Protein AF-A0AA50HL61-F1 (afdb_monomer_lite)

Structure (mmCIF, N/CA/C/O backbone):
data_AF-A0AA50HL61-F1
#
_entry.id   AF-A0AA50HL61-F1
#
loop_
_atom_site.group_PDB
_atom_site.id
_atom_site.type_symbol
_atom_site.label_atom_id
_atom_site.label_alt_id
_atom_site.la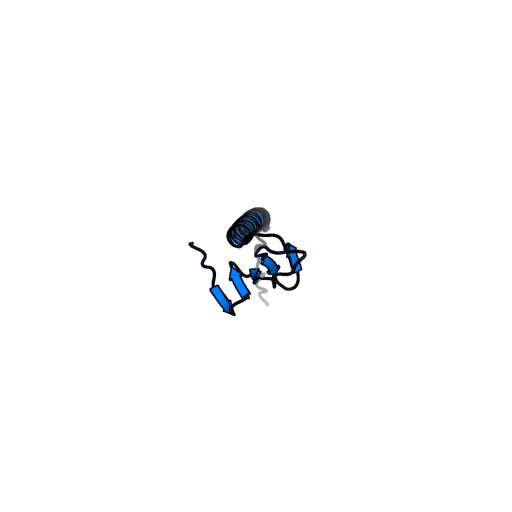bel_comp_id
_atom_site.label_asym_id
_atom_site.label_entity_id
_atom_site.label_seq_id
_atom_site.pdbx_PDB_ins_code
_atom_site.Cartn_x
_atom_site.Cartn_y
_atom_site.Cartn_z
_atom_site.occupancy
_atom_site.B_iso_or_equiv
_atom_site.auth_seq_id
_atom_site.auth_comp_id
_atom_site.auth_asym_id
_atom_site.auth_atom_id
_atom_site.pdbx_PDB_model_num
ATOM 1 N N . MET A 1 1 ? -2.575 -4.985 18.460 1.00 56.47 1 MET A N 1
ATOM 2 C CA . MET A 1 1 ? -2.684 -6.173 17.585 1.00 56.47 1 MET A CA 1
ATOM 3 C C . MET A 1 1 ? -1.590 -6.118 16.531 1.00 56.47 1 MET A C 1
ATOM 5 O O . MET A 1 1 ? -1.378 -5.049 15.964 1.00 56.47 1 MET A O 1
ATOM 9 N N . SER A 1 2 ? -0.876 -7.218 16.295 1.00 76.88 2 SER A N 1
ATOM 10 C CA . SER A 1 2 ? 0.063 -7.339 15.174 1.00 76.88 2 SER A CA 1
ATOM 11 C C . SER A 1 2 ? -0.722 -7.555 13.880 1.00 76.88 2 SER A C 1
ATOM 13 O O . SER A 1 2 ? -1.644 -8.363 13.838 1.00 76.88 2 SER A O 1
ATOM 15 N N . HIS A 1 3 ? -0.383 -6.808 12.831 1.00 88.69 3 HIS A N 1
ATOM 16 C CA . HIS A 1 3 ? -1.010 -6.957 11.519 1.00 88.69 3 HIS A CA 1
ATOM 17 C C . HIS A 1 3 ? -0.051 -7.715 10.611 1.00 88.69 3 HIS A C 1
ATOM 19 O O . HIS A 1 3 ? 1.148 -7.437 10.603 1.00 88.69 3 HIS A O 1
ATOM 25 N N . GLN A 1 4 ? -0.573 -8.680 9.860 1.00 91.69 4 GLN A N 1
ATOM 26 C CA . GLN A 1 4 ? 0.219 -9.515 8.966 1.00 91.69 4 GLN A CA 1
ATOM 27 C C . GLN A 1 4 ? -0.161 -9.244 7.513 1.00 91.69 4 GLN A C 1
ATOM 29 O O . GLN A 1 4 ? -1.326 -9.015 7.188 1.00 91.69 4 GLN A O 1
ATOM 34 N N . ILE A 1 5 ? 0.839 -9.282 6.636 1.00 93.50 5 ILE A N 1
ATOM 35 C CA . ILE A 1 5 ? 0.623 -9.270 5.193 1.00 93.50 5 ILE A CA 1
ATOM 36 C C . ILE A 1 5 ? 0.192 -10.672 4.765 1.00 93.50 5 ILE A C 1
ATOM 38 O O . ILE A 1 5 ? 0.914 -11.643 4.995 1.00 93.50 5 ILE A O 1
ATOM 42 N N . VAL A 1 6 ? -0.957 -10.767 4.103 1.00 94.88 6 VAL A N 1
ATOM 43 C CA . VAL A 1 6 ? -1.478 -12.019 3.549 1.00 94.88 6 VAL A CA 1
ATOM 44 C C . VAL A 1 6 ? -1.229 -12.022 2.046 1.00 94.88 6 VAL A C 1
ATOM 46 O O . VAL A 1 6 ? -1.689 -11.131 1.339 1.00 94.88 6 VAL A O 1
ATOM 49 N N . SER A 1 7 ? -0.489 -13.004 1.534 1.00 93.88 7 SER A N 1
ATOM 50 C CA . SER A 1 7 ? -0.308 -13.156 0.085 1.00 93.88 7 SER A CA 1
ATOM 51 C C . SER A 1 7 ? -1.526 -13.859 -0.512 1.00 93.88 7 SER A C 1
ATOM 53 O O . SER A 1 7 ? -1.897 -14.934 -0.049 1.00 93.88 7 SER A O 1
ATOM 55 N N . MET A 1 8 ? -2.142 -13.260 -1.533 1.00 94.00 8 MET A N 1
ATOM 56 C CA . MET A 1 8 ? -3.209 -13.910 -2.304 1.00 94.00 8 MET A CA 1
ATOM 57 C C . MET A 1 8 ? -2.650 -14.587 -3.550 1.00 94.00 8 MET A C 1
ATOM 59 O O . MET A 1 8 ? -2.975 -15.727 -3.859 1.00 94.00 8 MET A O 1
ATOM 63 N N . THR A 1 9 ? -1.796 -13.869 -4.279 1.00 93.62 9 THR A N 1
ATOM 64 C CA . THR A 1 9 ? -1.102 -14.374 -5.464 1.00 93.62 9 THR A CA 1
ATOM 65 C C . THR A 1 9 ? 0.358 -13.933 -5.429 1.00 93.62 9 THR A C 1
ATOM 67 O O . THR A 1 9 ? 0.763 -13.114 -4.604 1.00 93.62 9 THR A O 1
ATOM 70 N N . LYS A 1 10 ? 1.163 -14.410 -6.385 1.00 90.31 10 LYS A N 1
ATOM 71 C CA . LYS A 1 10 ? 2.577 -14.018 -6.531 1.00 90.31 10 LYS A CA 1
ATOM 72 C C . LYS A 1 10 ? 2.796 -12.498 -6.623 1.00 90.31 10 LYS A C 1
ATOM 74 O O . LYS A 1 10 ? 3.881 -12.011 -6.299 1.00 90.31 10 LYS A O 1
ATOM 79 N N . HIS A 1 11 ? 1.797 -11.761 -7.105 1.00 93.25 11 HIS A N 1
ATOM 80 C CA . HIS A 1 11 ? 1.886 -10.324 -7.358 1.00 93.25 11 HIS A CA 1
ATOM 81 C C . HIS A 1 11 ? 0.919 -9.499 -6.513 1.00 93.25 11 HIS A C 1
ATOM 83 O O . HIS A 1 11 ? 0.965 -8.279 -6.602 1.00 93.25 11 HIS A O 1
ATOM 89 N N . VAL A 1 12 ? 0.063 -10.125 -5.708 1.00 94.31 12 VAL A N 1
ATOM 90 C CA . VAL A 1 12 ? -0.970 -9.426 -4.941 1.00 94.31 12 VAL A CA 1
ATOM 91 C C . VAL A 1 12 ? -0.953 -9.911 -3.503 1.00 94.31 12 VAL A C 1
ATOM 93 O O . VAL A 1 12 ? -1.072 -11.109 -3.232 1.00 94.31 12 VAL A O 1
ATOM 96 N N . SER A 1 13 ? -0.852 -8.954 -2.592 1.00 95.31 13 SER A N 1
ATOM 97 C CA . SER A 1 13 ? -0.928 -9.170 -1.154 1.00 95.31 13 SER A CA 1
ATOM 98 C C . SER A 1 13 ? -1.956 -8.227 -0.541 1.00 95.31 13 SER A C 1
ATOM 100 O O . SER A 1 13 ? -2.194 -7.147 -1.070 1.00 95.31 13 SER A O 1
ATOM 102 N N . ILE A 1 14 ? -2.540 -8.613 0.587 1.00 95.31 14 ILE A N 1
ATOM 103 C CA . ILE A 1 14 ? -3.469 -7.795 1.363 1.00 95.31 14 ILE A CA 1
ATOM 104 C C . ILE A 1 14 ? -2.832 -7.426 2.701 1.00 95.31 14 ILE A C 1
ATOM 106 O O . ILE A 1 14 ? -2.197 -8.257 3.354 1.00 95.31 14 ILE A O 1
ATOM 110 N N . TYR A 1 15 ? -3.030 -6.180 3.124 1.00 95.81 15 TYR A N 1
ATOM 111 C CA . TYR A 1 15 ? -2.624 -5.676 4.432 1.00 95.81 15 TYR A CA 1
ATOM 112 C C . TYR A 1 15 ? -3.673 -4.698 4.969 1.00 95.81 15 TYR A C 1
ATOM 114 O O . TYR A 1 15 ? -3.963 -3.695 4.327 1.00 95.81 15 TYR A O 1
ATOM 122 N N . ARG A 1 16 ? -4.275 -4.990 6.133 1.00 93.38 16 ARG A N 1
ATOM 123 C CA . ARG A 1 16 ? -5.342 -4.166 6.754 1.00 93.38 16 ARG A CA 1
ATOM 124 C C . ARG A 1 16 ? -6.515 -3.811 5.818 1.00 93.38 16 ARG A C 1
ATOM 126 O O . ARG A 1 16 ? -7.074 -2.721 5.894 1.00 93.38 16 ARG A O 1
ATOM 133 N N . GLY A 1 17 ? -6.865 -4.719 4.906 1.00 93.5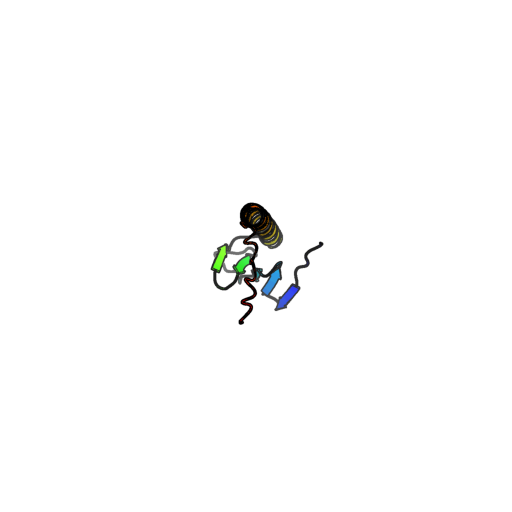6 17 GLY A N 1
ATOM 134 C CA . GLY A 1 17 ? -7.906 -4.492 3.894 1.00 93.56 17 GLY A CA 1
ATOM 135 C C . GLY A 1 17 ? -7.450 -3.690 2.668 1.00 93.56 17 GLY A C 1
ATOM 136 O O . GLY A 1 17 ? -8.222 -3.535 1.731 1.00 93.56 17 GLY A O 1
ATOM 137 N N . PHE A 1 18 ? -6.202 -3.220 2.627 1.00 95.88 18 PHE A N 1
ATOM 138 C CA . PHE A 1 18 ? -5.600 -2.650 1.425 1.00 95.88 18 PHE A CA 1
ATOM 139 C C . PHE A 1 18 ? -4.993 -3.748 0.561 1.00 95.88 18 PHE A C 1
ATOM 141 O O . PHE A 1 18 ? -4.388 -4.695 1.065 1.00 95.88 18 PHE A O 1
ATOM 148 N N . THR A 1 19 ? -5.103 -3.577 -0.748 1.00 96.62 19 THR A N 1
ATOM 149 C CA . THR A 1 19 ? -4.438 -4.400 -1.751 1.00 96.62 19 THR A CA 1
ATOM 150 C C . THR A 1 19 ? -3.097 -3.770 -2.106 1.00 96.62 19 THR A C 1
ATOM 152 O O . THR A 1 19 ? -3.029 -2.609 -2.500 1.00 96.62 19 THR A O 1
ATOM 155 N N . ILE A 1 20 ? -2.028 -4.550 -1.974 1.00 95.56 20 ILE A N 1
ATOM 156 C CA . ILE A 1 20 ? -0.663 -4.211 -2.368 1.00 95.56 20 ILE A CA 1
ATOM 157 C C . ILE A 1 20 ? -0.316 -5.063 -3.591 1.00 95.56 20 ILE A C 1
ATOM 159 O O . ILE A 1 20 ? -0.049 -6.263 -3.477 1.00 95.56 20 ILE A O 1
ATOM 163 N N . GLN A 1 21 ? -0.318 -4.447 -4.770 1.00 95.56 21 GLN A N 1
ATOM 164 C CA . GLN A 1 21 ? -0.049 -5.111 -6.040 1.00 95.56 21 GLN A CA 1
ATOM 165 C C . GLN A 1 21 ? 1.355 -4.781 -6.549 1.00 95.56 21 GLN A C 1
ATOM 167 O O . GLN A 1 21 ? 1.698 -3.629 -6.794 1.00 95.56 21 GLN A O 1
ATOM 172 N N . ARG A 1 22 ? 2.171 -5.809 -6.769 1.00 94.62 22 ARG A N 1
ATOM 173 C CA . ARG A 1 22 ? 3.486 -5.696 -7.397 1.00 94.62 22 ARG A CA 1
ATOM 174 C C . ARG A 1 22 ? 3.335 -5.496 -8.897 1.00 94.62 22 ARG A C 1
ATOM 176 O O . ARG A 1 22 ? 2.766 -6.341 -9.587 1.00 94.62 22 ARG A O 1
ATOM 183 N N . LEU A 1 23 ? 3.928 -4.430 -9.409 1.00 92.19 23 LEU A N 1
ATOM 184 C CA . LEU A 1 23 ? 3.886 -4.112 -10.830 1.00 92.19 23 LEU A CA 1
ATOM 185 C C . LEU A 1 23 ? 4.981 -4.838 -11.614 1.00 92.19 23 LEU A C 1
ATOM 187 O O . LEU A 1 23 ? 6.058 -5.124 -11.067 1.00 92.19 23 LEU A O 1
ATOM 191 N N . PRO A 1 24 ? 4.728 -5.134 -12.900 1.00 90.00 24 PRO A N 1
ATOM 192 C CA . PRO A 1 24 ? 5.755 -5.647 -13.788 1.00 90.00 24 PRO A CA 1
ATOM 193 C C . PRO A 1 24 ? 6.874 -4.613 -13.953 1.00 90.00 24 PRO A C 1
ATOM 195 O O . PRO A 1 24 ? 6.639 -3.403 -13.974 1.00 90.00 24 PRO A O 1
ATOM 198 N N . ARG A 1 25 ? 8.109 -5.105 -14.070 1.00 89.38 25 ARG A N 1
ATOM 199 C CA . ARG A 1 25 ? 9.261 -4.255 -14.381 1.00 89.38 25 ARG A CA 1
ATOM 200 C C . ARG A 1 25 ? 9.239 -3.906 -15.865 1.00 89.38 25 ARG A C 1
ATOM 202 O O . ARG A 1 25 ? 8.864 -4.742 -16.686 1.00 89.38 25 ARG A O 1
ATOM 209 N N . SER A 1 26 ? 9.689 -2.709 -16.206 1.00 87.94 26 SER A N 1
ATOM 210 C CA . SER A 1 26 ? 9.894 -2.287 -17.594 1.00 87.94 26 SER A CA 1
ATOM 211 C C . SER A 1 26 ? 11.215 -1.534 -17.726 1.00 87.94 26 SER A C 1
ATOM 213 O O . SER A 1 26 ? 11.836 -1.194 -16.723 1.00 87.94 26 SER A O 1
ATOM 215 N N . VAL A 1 27 ? 11.651 -1.250 -18.955 1.00 86.81 27 VAL A N 1
ATOM 216 C CA . VAL A 1 27 ? 12.888 -0.480 -19.199 1.00 86.81 27 VAL A CA 1
ATOM 217 C C . VAL A 1 27 ? 12.817 0.914 -18.557 1.00 86.81 27 VAL A C 1
ATOM 219 O O . VAL A 1 27 ? 13.811 1.395 -18.026 1.00 86.81 27 VAL A O 1
ATOM 222 N N . ALA A 1 28 ? 11.628 1.526 -18.529 1.00 86.19 28 ALA A N 1
ATOM 223 C CA . ALA A 1 28 ? 11.394 2.805 -17.857 1.00 86.19 28 ALA A CA 1
ATOM 224 C C . ALA A 1 28 ? 11.361 2.686 -16.320 1.00 86.19 28 ALA A C 1
ATOM 226 O O . ALA A 1 28 ? 11.633 3.657 -15.620 1.00 86.19 28 ALA A O 1
ATOM 227 N N . TYR A 1 29 ? 11.039 1.502 -15.789 1.00 84.50 29 TYR A N 1
ATOM 228 C CA . TYR A 1 29 ? 10.913 1.248 -14.354 1.00 84.50 29 TYR A CA 1
ATOM 229 C C . TYR A 1 29 ? 11.588 -0.076 -13.975 1.00 84.50 29 TYR A C 1
ATOM 231 O O . TYR A 1 29 ? 10.919 -1.111 -13.850 1.00 84.50 29 TYR A O 1
ATOM 239 N N . PRO A 1 30 ? 12.919 -0.062 -13.792 1.00 83.25 30 PRO A N 1
ATOM 240 C CA . PRO A 1 30 ? 13.693 -1.275 -13.539 1.00 83.25 30 PRO A CA 1
ATOM 241 C C . PRO A 1 30 ? 13.482 -1.833 -12.124 1.00 83.25 30 PRO A C 1
ATOM 243 O O . PRO A 1 30 ? 13.707 -3.021 -11.883 1.00 83.25 30 PRO A O 1
ATOM 246 N N . ASN A 1 31 ? 13.032 -0.996 -11.187 1.00 87.44 31 ASN A N 1
ATOM 247 C CA . ASN A 1 31 ? 12.855 -1.363 -9.786 1.00 87.44 31 ASN A CA 1
ATOM 248 C C . ASN A 1 31 ? 11.486 -1.993 -9.515 1.00 87.44 31 ASN A C 1
ATOM 250 O O . ASN A 1 31 ? 10.520 -1.815 -10.258 1.00 87.44 31 ASN A O 1
ATOM 254 N N . HIS A 1 32 ? 11.394 -2.733 -8.409 1.00 87.75 32 HIS A N 1
ATOM 255 C CA . HIS A 1 32 ? 10.105 -3.201 -7.915 1.00 87.75 32 HIS A CA 1
ATOM 256 C C . HIS A 1 32 ? 9.279 -2.053 -7.377 1.00 87.75 32 HIS A C 1
ATOM 258 O O . HIS A 1 32 ? 9.736 -1.318 -6.509 1.00 87.75 32 HIS A O 1
ATOM 264 N N . ARG A 1 33 ? 8.049 -1.970 -7.871 1.00 92.56 33 ARG A N 1
ATOM 265 C CA . ARG A 1 33 ? 7.077 -0.966 -7.470 1.00 92.56 33 ARG A CA 1
ATOM 266 C C . ARG A 1 33 ? 5.793 -1.645 -7.049 1.00 92.56 33 ARG A C 1
ATOM 268 O O . ARG A 1 33 ? 5.429 -2.689 -7.609 1.00 92.56 33 ARG A O 1
ATOM 275 N N . TYR A 1 34 ? 5.151 -1.061 -6.053 1.00 93.75 34 TYR A N 1
ATOM 276 C CA . TYR A 1 34 ? 3.946 -1.594 -5.453 1.00 93.75 34 TYR A CA 1
ATOM 277 C C . TYR A 1 34 ? 2.843 -0.545 -5.484 1.00 93.75 34 TYR A C 1
ATOM 279 O O . TYR A 1 34 ? 2.988 0.550 -4.948 1.00 93.75 34 TYR A O 1
ATOM 287 N N . GLN A 1 35 ? 1.726 -0.924 -6.089 1.00 95.00 35 GLN A N 1
ATOM 288 C CA . GLN A 1 35 ? 0.494 -0.164 -6.098 1.00 95.00 35 GLN A CA 1
ATOM 289 C C . GLN A 1 35 ? -0.337 -0.471 -4.861 1.00 95.00 35 GLN A C 1
ATOM 291 O O . GLN A 1 35 ? -0.516 -1.639 -4.521 1.00 95.00 35 GLN A O 1
ATOM 296 N N . VAL A 1 36 ? -0.863 0.573 -4.224 1.00 96.00 36 VAL A N 1
ATOM 297 C CA . VAL A 1 36 ? -1.777 0.460 -3.087 1.00 96.00 36 VAL A CA 1
ATOM 298 C C . VAL A 1 36 ? -3.169 0.898 -3.519 1.00 96.00 36 VAL A C 1
ATOM 300 O O . VAL A 1 36 ? -3.369 2.022 -3.986 1.00 96.00 36 VAL A O 1
ATOM 303 N N . THR A 1 37 ? -4.137 0.005 -3.351 1.00 95.88 37 THR A N 1
ATOM 304 C CA . THR A 1 37 ? -5.556 0.281 -3.586 1.00 95.88 37 THR A CA 1
ATOM 305 C C . THR A 1 37 ? -6.408 -0.231 -2.434 1.00 95.88 37 THR A C 1
ATOM 307 O O . THR A 1 37 ? -6.013 -1.140 -1.705 1.00 95.88 37 THR A O 1
ATOM 310 N N . LYS A 1 38 ? -7.594 0.345 -2.257 1.00 95.19 38 LYS A N 1
ATOM 311 C CA . LYS A 1 38 ? -8.607 -0.150 -1.320 1.00 95.19 38 LYS A CA 1
ATOM 312 C C . LYS A 1 38 ? -9.984 0.169 -1.877 1.00 95.19 38 LYS A C 1
ATOM 314 O O . LYS A 1 38 ? -10.215 1.304 -2.271 1.00 95.19 38 LYS A O 1
ATOM 319 N N . ASP A 1 39 ? -10.859 -0.830 -1.951 1.00 93.25 39 ASP A N 1
ATOM 320 C CA . ASP A 1 39 ? -12.254 -0.674 -2.389 1.00 93.25 39 ASP A CA 1
ATOM 321 C C . ASP A 1 39 ? -12.410 0.079 -3.730 1.00 93.25 39 ASP A C 1
ATOM 323 O O . ASP A 1 39 ? -13.307 0.892 -3.919 1.00 93.25 39 ASP A O 1
ATOM 327 N N . GLY A 1 40 ? -11.489 -0.162 -4.671 1.00 91.12 40 GLY A N 1
ATOM 328 C CA . GLY A 1 40 ? -11.462 0.503 -5.981 1.00 91.12 40 GLY A CA 1
ATOM 329 C C . GLY A 1 40 ? -10.789 1.883 -6.007 1.00 91.12 40 GLY A C 1
ATOM 330 O O . GLY A 1 40 ? -10.559 2.419 -7.088 1.00 91.12 40 GLY A O 1
ATOM 331 N N . LEU A 1 41 ? -10.405 2.439 -4.856 1.00 93.81 41 LEU A N 1
ATOM 332 C CA . LEU A 1 41 ? -9.673 3.701 -4.751 1.00 93.81 41 LEU A CA 1
ATOM 333 C C . LEU A 1 41 ? -8.160 3.484 -4.838 1.00 93.81 41 LEU A C 1
ATOM 335 O O . LEU A 1 41 ? -7.617 2.513 -4.305 1.00 93.81 41 LEU A O 1
ATOM 339 N N . TYR A 1 42 ? -7.476 4.419 -5.495 1.00 93.50 42 TYR A N 1
ATOM 340 C CA . TYR A 1 42 ? -6.030 4.404 -5.706 1.00 93.50 42 TYR A CA 1
ATOM 341 C C . TYR A 1 42 ? -5.309 5.342 -4.731 1.00 93.50 42 TYR A C 1
ATOM 343 O O . TYR A 1 42 ? -5.666 6.512 -4.619 1.00 93.50 42 TYR A O 1
ATOM 351 N N . TYR A 1 43 ? -4.271 4.827 -4.064 1.00 91.12 43 TYR A N 1
ATOM 352 C CA . TYR A 1 43 ? -3.508 5.543 -3.030 1.00 91.12 43 TYR A CA 1
ATOM 353 C C . TYR A 1 43 ? -2.037 5.789 -3.408 1.00 91.12 43 TYR A C 1
ATOM 355 O O . TYR A 1 43 ? -1.328 6.481 -2.681 1.00 91.12 43 TYR A O 1
ATOM 363 N N . GLY A 1 44 ? -1.560 5.237 -4.528 1.00 90.38 44 GLY A N 1
ATOM 364 C CA . GLY A 1 44 ? -0.188 5.425 -5.013 1.00 90.38 44 GLY A CA 1
ATOM 365 C C . GLY A 1 44 ? 0.427 4.158 -5.615 1.00 90.38 44 GLY A C 1
ATOM 366 O O . GLY A 1 44 ? -0.119 3.064 -5.460 1.00 90.38 44 GLY A O 1
ATOM 367 N N . GLN A 1 45 ? 1.560 4.312 -6.311 1.00 84.06 45 GLN A N 1
ATOM 368 C CA . GLN A 1 45 ? 2.168 3.255 -7.136 1.00 84.06 45 GLN A CA 1
ATOM 369 C C . GLN A 1 45 ? 3.675 3.031 -6.933 1.00 84.06 45 GLN A C 1
ATOM 371 O O . GLN A 1 45 ? 4.178 1.935 -7.185 1.00 84.06 45 GLN A O 1
ATOM 376 N N . ASP A 1 46 ? 4.410 4.040 -6.479 1.00 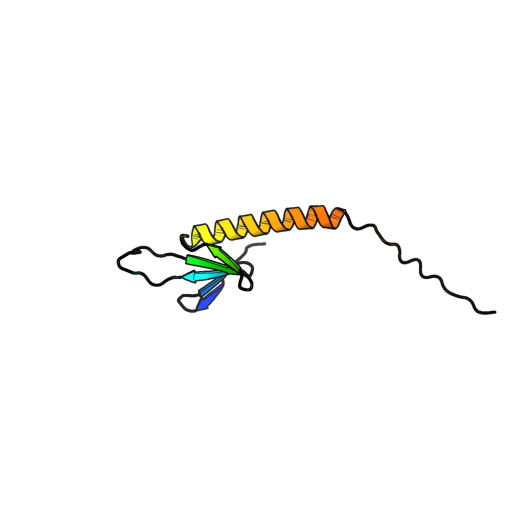75.19 46 ASP A N 1
ATOM 377 C CA . ASP A 1 46 ? 5.877 4.023 -6.492 1.00 75.19 46 ASP A CA 1
ATOM 378 C C . ASP A 1 46 ? 6.481 3.685 -5.124 1.00 75.19 46 ASP A C 1
ATOM 380 O O . ASP A 1 46 ? 7.513 4.219 -4.735 1.00 75.19 46 ASP A O 1
ATOM 384 N N . PHE A 1 47 ? 5.846 2.775 -4.388 1.00 72.62 47 PHE A N 1
ATOM 385 C CA . PHE A 1 47 ? 6.327 2.364 -3.072 1.00 72.62 47 PHE A CA 1
ATOM 386 C C . PHE A 1 47 ? 7.272 1.170 -3.163 1.00 72.62 47 PHE A C 1
ATOM 388 O O . PHE A 1 47 ? 7.043 0.246 -3.951 1.00 72.62 47 PHE A O 1
ATOM 395 N N . ALA A 1 48 ? 8.264 1.115 -2.273 1.00 88.00 48 ALA A N 1
ATOM 396 C CA . ALA A 1 48 ? 8.773 -0.171 -1.808 1.00 88.00 48 ALA A CA 1
ATOM 397 C C . ALA A 1 48 ? 7.695 -0.878 -0.960 1.00 88.00 48 ALA A C 1
ATOM 399 O O . ALA A 1 48 ? 6.863 -0.232 -0.327 1.00 88.00 48 ALA A O 1
ATOM 400 N N . GLN A 1 49 ? 7.715 -2.214 -0.874 1.00 86.12 49 GLN A N 1
ATOM 401 C CA . GLN A 1 49 ? 6.688 -2.950 -0.114 1.00 86.12 49 GLN A CA 1
ATOM 402 C C . GLN A 1 49 ? 6.610 -2.506 1.358 1.00 86.12 49 GLN A C 1
ATOM 404 O O . GLN A 1 49 ? 5.521 -2.379 1.910 1.00 86.12 49 GLN A O 1
ATOM 409 N N . ALA A 1 50 ? 7.757 -2.232 1.984 1.00 90.38 50 ALA A N 1
ATOM 410 C CA . ALA A 1 50 ? 7.812 -1.743 3.360 1.00 90.38 50 ALA A CA 1
ATOM 411 C C . ALA A 1 50 ? 7.237 -0.322 3.515 1.00 90.38 50 ALA A C 1
ATOM 413 O O . ALA A 1 50 ? 6.657 -0.006 4.550 1.00 90.38 50 ALA A O 1
ATOM 414 N N . GLU A 1 51 ? 7.373 0.533 2.500 1.00 92.12 51 GLU A N 1
ATOM 415 C CA . GLU A 1 51 ? 6.801 1.885 2.515 1.00 92.12 51 GLU A CA 1
ATOM 416 C C . GLU A 1 51 ? 5.287 1.853 2.341 1.00 92.12 51 GLU A C 1
ATOM 418 O O . GLU A 1 51 ? 4.584 2.545 3.072 1.00 92.12 51 GLU A O 1
ATOM 423 N N . ALA A 1 52 ? 4.782 0.989 1.453 1.00 92.62 52 ALA A N 1
ATOM 424 C CA . ALA A 1 52 ? 3.348 0.761 1.301 1.00 92.62 52 ALA A CA 1
ATOM 425 C C . ALA A 1 52 ? 2.707 0.376 2.645 1.00 92.62 52 ALA A C 1
ATOM 427 O O . ALA A 1 52 ? 1.697 0.951 3.039 1.00 92.62 52 ALA A O 1
ATOM 428 N N . VAL A 1 53 ? 3.339 -0.541 3.386 1.00 93.62 53 VAL A N 1
ATOM 429 C CA . VAL A 1 53 ? 2.897 -0.954 4.729 1.00 93.62 53 VAL A CA 1
ATOM 430 C C . VAL A 1 53 ? 2.881 0.224 5.703 1.00 93.62 53 VAL A C 1
ATOM 432 O O . VAL A 1 53 ? 1.862 0.449 6.351 1.00 93.62 53 VAL A O 1
ATOM 435 N N . LYS A 1 54 ? 3.967 1.008 5.770 1.00 93.31 54 LYS A N 1
ATOM 436 C CA . LYS A 1 54 ? 4.050 2.182 6.655 1.00 93.31 54 LYS A CA 1
ATOM 437 C C . LYS A 1 54 ? 2.947 3.198 6.365 1.00 93.31 54 LYS A C 1
ATOM 439 O O . LYS A 1 54 ? 2.316 3.685 7.294 1.00 93.31 54 LYS A O 1
ATOM 444 N N . ILE A 1 55 ? 2.698 3.491 5.090 1.00 93.44 55 ILE A N 1
ATOM 445 C CA . ILE A 1 55 ? 1.654 4.437 4.683 1.00 93.44 55 ILE A CA 1
ATOM 446 C C . ILE A 1 55 ? 0.276 3.911 5.067 1.00 93.44 55 ILE A C 1
ATOM 448 O O . ILE A 1 55 ? -0.526 4.663 5.613 1.00 93.44 55 ILE A O 1
ATOM 452 N N . ILE A 1 56 ? 0.009 2.623 4.844 1.00 94.75 56 ILE A N 1
ATOM 453 C CA . ILE A 1 56 ? -1.247 1.998 5.268 1.00 94.75 56 ILE A CA 1
ATOM 454 C C . ILE A 1 56 ? -1.418 2.101 6.790 1.00 94.75 56 ILE A C 1
ATOM 456 O O . ILE A 1 56 ? -2.501 2.451 7.252 1.00 94.75 56 ILE A O 1
ATOM 460 N N . ASP A 1 57 ? -0.364 1.857 7.573 1.00 94.50 57 ASP A N 1
ATOM 461 C CA . ASP A 1 57 ? -0.417 2.021 9.028 1.00 94.50 57 ASP A CA 1
ATOM 462 C C . ASP A 1 57 ? -0.738 3.468 9.431 1.00 94.50 57 ASP A C 1
ATOM 464 O O . ASP A 1 57 ? -1.593 3.680 10.292 1.00 94.50 57 ASP A O 1
ATOM 468 N N . THR A 1 58 ? -0.125 4.465 8.783 1.00 93.81 58 THR A N 1
ATOM 469 C CA . THR A 1 58 ? -0.427 5.885 9.021 1.00 93.81 58 THR A CA 1
ATOM 470 C C . THR A 1 58 ? -1.869 6.234 8.654 1.00 93.81 58 THR A C 1
ATOM 472 O O . THR A 1 58 ? -2.546 6.906 9.430 1.00 93.81 58 THR A O 1
ATOM 475 N N . LEU A 1 59 ? -2.366 5.753 7.511 1.00 93.25 59 LEU A N 1
ATOM 476 C CA . LEU A 1 59 ? -3.747 5.977 7.074 1.00 93.25 59 LEU A CA 1
ATOM 477 C C . LEU A 1 59 ? -4.750 5.363 8.054 1.00 93.25 59 LEU A C 1
ATOM 479 O O . LEU A 1 59 ? -5.719 6.016 8.429 1.00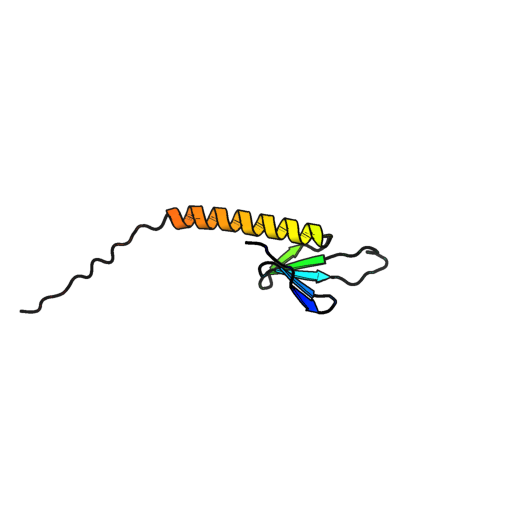 93.25 59 LEU A O 1
ATOM 483 N N . CYS A 1 60 ? -4.506 4.131 8.506 1.00 93.38 60 CYS A N 1
ATOM 484 C CA . CYS A 1 60 ? -5.351 3.478 9.501 1.00 93.38 60 CYS A CA 1
ATOM 485 C C . CYS A 1 60 ? -5.323 4.204 10.851 1.00 93.38 60 CYS A C 1
ATOM 487 O O . CYS A 1 60 ? -6.371 4.348 11.471 1.00 93.38 60 CYS A O 1
ATOM 489 N N . ALA A 1 61 ? -4.154 4.667 11.303 1.00 92.56 61 ALA A N 1
ATOM 490 C CA . ALA A 1 61 ? -4.033 5.409 12.556 1.00 92.56 61 ALA A CA 1
ATOM 491 C C . ALA A 1 61 ? -4.786 6.746 12.500 1.00 92.56 61 ALA A C 1
ATOM 493 O O . ALA A 1 61 ? -5.561 7.048 13.403 1.00 92.56 61 ALA A O 1
ATOM 494 N N . ALA A 1 62 ? -4.621 7.502 11.410 1.00 91.44 62 ALA A N 1
ATOM 495 C CA . ALA A 1 62 ? -5.358 8.741 11.196 1.00 91.44 62 ALA A CA 1
ATOM 496 C C . ALA A 1 62 ? -6.870 8.480 11.139 1.00 91.44 62 ALA A C 1
ATOM 498 O O . ALA A 1 62 ? -7.641 9.170 11.798 1.00 91.44 62 ALA A O 1
ATOM 499 N N . GLN A 1 63 ? -7.305 7.453 10.401 1.00 89.12 63 GLN A N 1
ATOM 500 C CA . GLN A 1 63 ? -8.719 7.088 10.336 1.00 89.12 63 GLN A CA 1
ATOM 501 C C . GLN A 1 63 ? -9.278 6.754 11.727 1.00 89.12 63 GLN A C 1
ATOM 503 O O . GLN A 1 63 ? -10.366 7.222 12.050 1.00 89.12 63 GLN A O 1
ATOM 508 N N . GLN A 1 64 ? -8.535 6.002 12.546 1.00 89.31 64 GLN A N 1
ATOM 509 C CA . GLN A 1 64 ? -8.954 5.661 13.905 1.00 89.31 64 GLN A CA 1
ATOM 510 C C . GLN A 1 64 ? -9.122 6.910 14.780 1.00 89.31 64 GLN A C 1
ATOM 512 O O 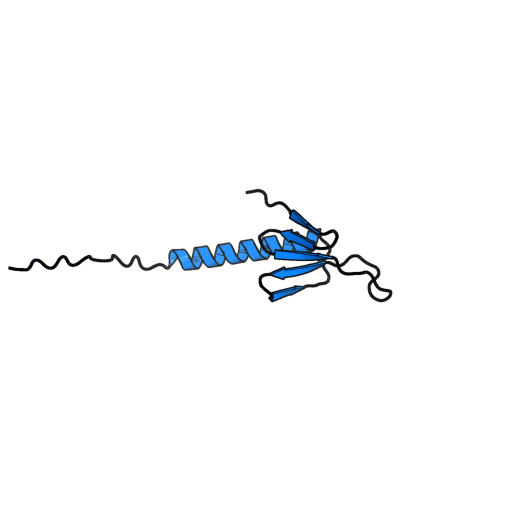. GLN A 1 64 ? -10.135 7.058 15.456 1.00 89.31 64 GLN A O 1
ATOM 517 N N . GLU A 1 65 ? -8.175 7.848 14.719 1.00 90.81 65 GLU A N 1
ATOM 518 C CA . GLU A 1 65 ? -8.260 9.111 15.458 1.00 90.81 65 GLU A CA 1
ATOM 519 C C . GLU A 1 65 ? -9.519 9.905 15.077 1.00 90.81 65 GLU A C 1
ATOM 521 O O . GLU A 1 65 ? -10.226 10.429 15.941 1.00 90.81 65 GLU A O 1
ATOM 526 N N . TRP A 1 66 ? -9.829 9.976 13.779 1.00 85.44 66 TRP A N 1
ATOM 527 C CA . TRP A 1 66 ? -11.041 10.632 13.293 1.00 85.44 66 TRP A CA 1
ATOM 528 C C . TRP A 1 66 ? -12.309 9.913 13.749 1.00 85.44 66 TRP A C 1
ATOM 530 O O . TRP A 1 66 ? -13.258 10.575 14.170 1.00 85.44 66 TRP A O 1
ATOM 540 N N . THR A 1 67 ? -12.341 8.580 13.709 1.00 86.31 67 THR A N 1
ATOM 541 C CA . THR A 1 67 ? -13.497 7.826 14.205 1.00 86.31 67 THR A CA 1
ATOM 542 C C . THR A 1 67 ? -13.688 7.999 15.703 1.00 86.31 67 THR A C 1
ATOM 544 O O . THR A 1 67 ? -14.823 8.164 16.136 1.00 86.31 67 THR A O 1
ATOM 547 N N . ASP A 1 68 ? -12.610 8.049 16.487 1.00 87.75 68 ASP A N 1
ATOM 548 C CA . ASP A 1 68 ? -12.685 8.247 17.935 1.00 87.75 68 ASP A CA 1
ATOM 549 C C . ASP A 1 68 ? -13.247 9.641 18.251 1.00 87.75 68 ASP A C 1
ATOM 551 O O . ASP A 1 68 ? -14.213 9.764 19.008 1.00 87.75 68 ASP A O 1
ATOM 555 N N . LYS A 1 69 ? -12.733 10.683 17.580 1.00 84.75 69 LYS A N 1
ATOM 556 C CA . LYS A 1 69 ? -13.239 12.063 17.687 1.00 84.75 69 LYS A CA 1
ATOM 557 C C . LYS A 1 69 ? -14.723 12.183 17.340 1.00 84.75 69 LYS A C 1
ATOM 559 O O . LYS A 1 69 ? -15.450 12.891 18.030 1.00 84.75 69 LYS A O 1
ATOM 564 N N . LEU A 1 70 ? -15.172 11.500 16.287 1.00 82.44 70 LEU A N 1
ATOM 565 C CA . LEU A 1 70 ? -16.577 11.508 15.868 1.00 82.44 70 LEU A CA 1
ATOM 566 C C . LEU A 1 70 ? -17.465 10.660 16.791 1.00 82.44 70 LEU A C 1
ATOM 568 O O . LEU A 1 70 ? -18.599 11.043 17.065 1.00 82.44 70 LEU A O 1
ATOM 572 N N . SER A 1 71 ? -16.958 9.538 17.311 1.00 76.31 71 SER A N 1
ATOM 573 C CA . SER A 1 71 ? -17.691 8.657 18.233 1.00 76.31 71 SER A CA 1
ATOM 574 C C . SER A 1 71 ? -17.944 9.300 19.597 1.00 76.31 71 SER A C 1
ATOM 576 O O . SER A 1 71 ? -19.010 9.101 20.176 1.00 76.31 71 SER A O 1
ATOM 578 N N . GLY A 1 72 ? -17.022 10.149 20.068 1.00 67.50 72 GLY A N 1
ATOM 579 C CA . GLY A 1 72 ? -17.216 10.982 21.259 1.00 67.50 72 GLY A CA 1
ATOM 580 C C . GLY A 1 72 ? -18.325 12.029 21.105 1.00 67.50 72 GLY A C 1
ATOM 581 O O . GLY A 1 72 ? -18.670 12.693 22.078 1.00 67.50 72 GLY A O 1
ATOM 582 N N . PHE A 1 73 ? -18.881 12.171 19.898 1.00 58.16 73 PHE A N 1
ATOM 583 C CA . PHE A 1 73 ? -19.934 13.116 19.550 1.00 58.16 73 PHE A CA 1
ATOM 584 C C . PHE A 1 73 ? -21.305 12.464 19.333 1.00 58.16 73 PHE A C 1
ATOM 586 O O . PHE A 1 73 ? -22.202 13.124 18.812 1.00 58.16 73 PHE A O 1
ATOM 593 N N . LEU A 1 74 ? -21.514 11.199 19.716 1.00 55.19 74 LEU A N 1
ATOM 594 C CA . LEU A 1 74 ? -22.872 10.653 19.752 1.00 55.19 74 LEU A CA 1
ATOM 595 C C . LEU A 1 74 ? -23.679 11.410 20.826 1.00 55.19 74 LEU A C 1
ATOM 597 O O . LEU A 1 74 ? -23.377 11.247 22.012 1.00 55.19 74 LEU A O 1
ATOM 601 N N . PRO A 1 75 ? -24.721 12.202 20.482 1.00 53.69 75 PRO A N 1
ATOM 602 C CA . PRO A 1 75 ? -25.741 12.499 21.469 1.00 53.69 75 PRO A CA 1
ATOM 603 C C . PRO A 1 75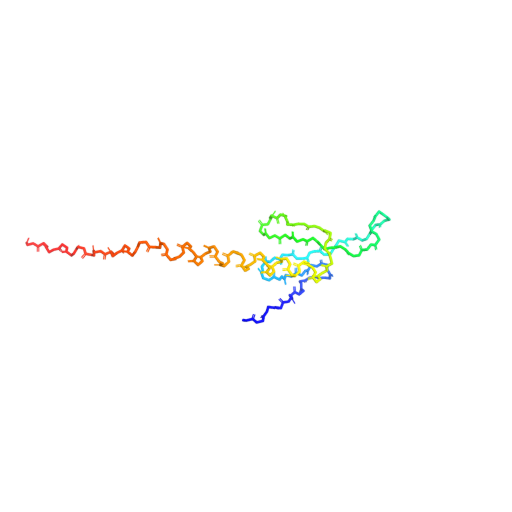 ? -26.333 11.146 21.848 1.00 53.69 75 PRO A C 1
ATOM 605 O O . PRO A 1 75 ? -26.859 10.433 20.990 1.00 53.69 75 PRO A O 1
ATOM 608 N N . SER A 1 76 ? -26.195 10.772 23.119 1.00 51.75 76 SER A N 1
ATOM 609 C CA . SER A 1 76 ? -26.947 9.671 23.706 1.00 51.75 76 SER A CA 1
ATOM 610 C C . SER A 1 76 ? -28.421 10.014 23.531 1.00 51.75 76 SER A C 1
ATOM 612 O O . SER A 1 76 ? -29.011 10.709 24.351 1.00 51.75 76 SER A O 1
ATOM 614 N N . SER A 1 77 ? -29.001 9.624 22.400 1.00 54.22 77 SER A N 1
ATOM 615 C CA . SER A 1 77 ? -30.434 9.689 22.194 1.00 54.22 77 SER A CA 1
ATOM 616 C C . SER A 1 77 ? -30.975 8.569 23.060 1.00 54.22 77 SER A C 1
ATOM 618 O O . SER A 1 77 ? -31.036 7.412 22.650 1.00 54.22 77 SER A O 1
ATOM 620 N N . GLU A 1 78 ? -31.265 8.914 24.314 1.00 51.69 78 GLU A N 1
ATOM 621 C CA . GLU A 1 78 ? -32.154 8.141 25.160 1.00 51.69 78 GLU A CA 1
ATOM 622 C C . GLU A 1 78 ? -33.428 7.918 24.348 1.00 51.69 78 GLU A C 1
ATOM 624 O O . GLU A 1 78 ? -34.226 8.828 24.125 1.00 51.69 78 GLU A O 1
ATOM 629 N N . VAL A 1 79 ? -33.592 6.704 23.830 1.00 59.34 79 VAL A N 1
ATOM 630 C CA . VAL A 1 79 ? -34.868 6.259 23.288 1.00 59.34 79 VAL A CA 1
ATOM 631 C C . VAL A 1 79 ? -35.788 6.121 24.496 1.00 59.34 79 VAL A C 1
ATOM 633 O O . VAL A 1 79 ? -35.835 5.076 25.140 1.00 59.34 79 VAL A O 1
ATOM 636 N N . THR A 1 80 ? -36.482 7.203 24.857 1.00 54.19 80 THR A N 1
ATOM 637 C CA . THR A 1 80 ? -37.599 7.146 25.798 1.00 54.19 80 THR A CA 1
ATOM 638 C C . THR A 1 80 ? -38.706 6.345 25.125 1.00 54.19 80 THR A C 1
ATOM 640 O O . THR A 1 80 ? -39.464 6.859 24.303 1.00 54.19 80 THR A O 1
ATOM 643 N N . SER A 1 81 ? -38.782 5.055 25.439 1.00 53.66 81 SER A N 1
ATOM 644 C CA . SER A 1 81 ? -39.942 4.235 25.117 1.00 53.66 81 SER A CA 1
ATOM 645 C C . SER A 1 81 ? -41.146 4.789 25.881 1.00 53.66 81 SER A C 1
ATOM 647 O O . SER A 1 81 ? -41.271 4.582 27.089 1.00 53.66 81 SER A O 1
ATOM 649 N N . VAL A 1 82 ? -42.017 5.525 25.192 1.00 57.00 82 VAL A N 1
ATOM 650 C CA . VAL A 1 82 ? -43.322 5.916 25.733 1.00 57.00 82 VAL A CA 1
ATOM 651 C C . VAL A 1 82 ? -44.228 4.694 25.645 1.00 57.00 82 VAL A C 1
ATOM 653 O O . VAL A 1 82 ? -44.710 4.337 24.572 1.00 57.00 82 VAL A O 1
ATOM 656 N N . SER A 1 83 ? -44.417 4.019 26.775 1.00 56.41 83 SER A N 1
ATOM 657 C CA . SER A 1 83 ? -45.423 2.967 26.914 1.00 56.41 83 SER A CA 1
ATOM 658 C C . SER A 1 83 ? -46.795 3.635 26.949 1.00 56.41 83 SER A C 1
ATOM 660 O O . SER A 1 83 ? -47.131 4.301 27.926 1.00 56.41 83 SER A O 1
ATOM 662 N N . VAL A 1 84 ? -47.568 3.493 25.875 1.00 57.06 84 VAL A N 1
ATOM 663 C CA . VAL A 1 84 ? -48.981 3.881 25.855 1.00 57.06 84 VAL A CA 1
ATOM 664 C C . VAL A 1 84 ? -49.750 2.857 26.691 1.00 57.06 84 VAL A C 1
ATOM 666 O O . VAL A 1 84 ? -49.790 1.679 26.346 1.00 57.06 84 VAL A O 1
ATOM 669 N N . THR A 1 85 ? -50.307 3.293 27.817 1.00 55.97 85 THR A N 1
ATOM 670 C CA . THR A 1 85 ? -51.368 2.576 28.533 1.00 55.97 85 THR A CA 1
ATOM 671 C C . THR A 1 85 ? -52.706 3.022 27.956 1.00 55.97 85 THR A C 1
ATOM 673 O O . THR A 1 85 ? -53.087 4.174 28.159 1.00 55.97 85 THR A O 1
ATOM 676 N N . ASP A 1 86 ? -53.377 2.134 27.222 1.00 53.44 86 ASP A N 1
ATOM 677 C CA . ASP A 1 86 ? -54.798 2.271 26.883 1.00 53.44 86 ASP A CA 1
ATOM 678 C C . ASP A 1 86 ? -55.647 1.956 28.131 1.00 53.44 86 ASP A C 1
ATOM 680 O O . ASP A 1 86 ? -55.424 0.932 28.788 1.00 53.44 86 ASP A O 1
ATOM 684 N N . GLU A 1 87 ? -56.576 2.862 28.454 1.00 52.72 87 GLU A N 1
ATOM 685 C CA . GLU A 1 87 ? -57.711 2.665 29.377 1.00 52.72 87 GLU A CA 1
ATOM 686 C C . GLU A 1 87 ? -58.900 2.009 28.662 1.00 52.72 87 GLU A C 1
ATOM 688 O O . GLU A 1 87 ? -59.171 2.374 27.493 1.00 52.72 87 GLU A O 1
#

Organism: NCBI:txid3062598

Secondary structure (DSSP, 8-state):
----PEEEETTEEEETTEEEEEPPPBTTB-S--EEEEETTEEEEEEE-HHHHHHHHHHHHHHHHHHHHHHHTT--------------

Sequence (87 aa):
MSHQIVSMTKHVSIYRGFTIQRLPRSVAYPNHRYQVTKDGLYYGQDFAQAEAVKIIDTLCAAQQEWTDKLSGFLPSSEVTSVSVTDE

Foldseek 3Di:
DDWDWADPDPAWIDTPQKIWGWDDADPVRNDIWTWIDHPNRGDDIRDDPVVSNVVVVVVVVVVVVVVVVVVVPDPPPPPPPDDDDDD

pLDDT: mean 83.79, std 14.64, range [51.69, 96.62]

Radius of gyration: 21.7 Å; chains: 1; bounding box: 71×28×49 Å